Protein AF-A0A2G3AFT0-F1 (afdb_monomer)

Mean predicted aligned error: 12.54 Å

Radius of gyration: 18.21 Å; Cα contacts (8 Å, |Δi|>4): 26; chains: 1; bounding box: 36×24×47 Å

pLDDT: mean 76.26, std 13.41, range [49.97, 95.19]

Structure (mmCIF, N/CA/C/O backbone):
data_AF-A0A2G3AFT0-F1
#
_entry.id   AF-A0A2G3AFT0-F1
#
loop_
_atom_site.group_PDB
_atom_site.id
_atom_site.type_symbol
_atom_site.label_atom_id
_atom_site.label_alt_id
_atom_site.label_comp_id
_atom_site.label_asym_id
_atom_site.label_entity_id
_atom_site.label_seq_id
_atom_site.pdbx_PDB_ins_code
_atom_site.Cartn_x
_atom_site.Cartn_y
_atom_site.Cartn_z
_atom_site.occupancy
_atom_site.B_iso_or_equiv
_atom_site.auth_seq_id
_atom_site.auth_comp_id
_atom_site.auth_asym_id
_atom_site.auth_atom_id
_atom_site.pdbx_PDB_model_num
ATOM 1 N N . MET A 1 1 ? 19.699 0.799 -17.272 1.00 60.94 1 MET A N 1
ATOM 2 C CA . MET A 1 1 ? 19.152 0.003 -18.394 1.00 60.94 1 MET A CA 1
ATOM 3 C C . MET A 1 1 ? 20.145 -1.049 -18.857 1.00 60.94 1 MET A C 1
ATOM 5 O O . MET A 1 1 ? 19.872 -2.221 -18.646 1.00 60.94 1 MET A O 1
ATOM 9 N N . GLU A 1 2 ? 21.327 -0.657 -19.342 1.00 71.25 2 GLU A N 1
ATOM 10 C CA . GLU A 1 2 ? 22.388 -1.612 -19.725 1.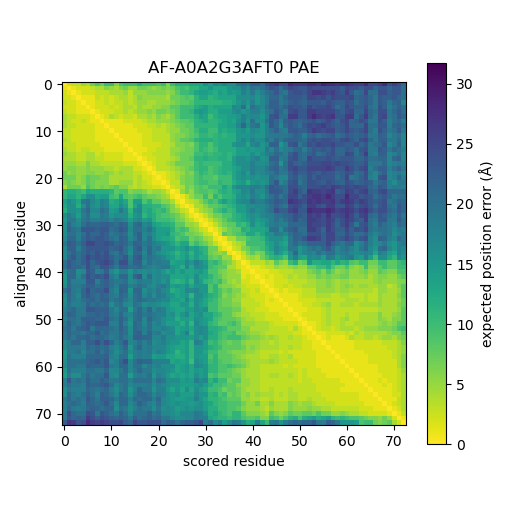00 71.25 2 GLU A CA 1
ATOM 11 C C . GLU A 1 2 ? 22.815 -2.547 -18.585 1.00 71.25 2 GLU A C 1
ATOM 13 O O . GLU A 1 2 ? 23.066 -3.725 -18.800 1.00 71.25 2 GLU A O 1
ATOM 18 N N . GLN A 1 3 ? 22.795 -2.069 -17.339 1.00 75.50 3 GLN A N 1
ATOM 19 C CA . GLN A 1 3 ? 23.133 -2.909 -16.188 1.00 75.50 3 GLN A CA 1
ATOM 20 C C . GLN A 1 3 ? 22.180 -4.097 -15.984 1.00 75.50 3 GLN A C 1
ATOM 22 O O . GLN A 1 3 ? 22.649 -5.167 -15.621 1.00 75.50 3 GLN A O 1
ATOM 27 N N . ILE A 1 4 ? 20.875 -3.956 -16.260 1.00 77.00 4 ILE A N 1
ATOM 28 C CA . ILE A 1 4 ? 19.915 -5.075 -16.154 1.00 77.00 4 ILE A CA 1
ATOM 29 C C . ILE A 1 4 ? 20.208 -6.112 -17.237 1.00 77.00 4 ILE A C 1
ATOM 31 O O . ILE A 1 4 ? 20.181 -7.305 -16.964 1.00 77.00 4 ILE A O 1
ATOM 35 N N . LYS A 1 5 ? 20.546 -5.653 -18.446 1.00 79.88 5 LYS A N 1
ATOM 36 C CA . LYS A 1 5 ? 20.933 -6.512 -19.567 1.00 79.88 5 LYS A CA 1
ATOM 37 C C . LYS A 1 5 ? 22.210 -7.301 -19.272 1.00 79.88 5 LYS A C 1
ATOM 39 O O . LYS A 1 5 ? 22.282 -8.474 -19.617 1.00 79.88 5 LYS A O 1
ATOM 44 N N . ILE A 1 6 ? 23.178 -6.673 -18.599 1.00 86.38 6 ILE A N 1
ATOM 45 C CA . ILE A 1 6 ? 24.416 -7.322 -18.146 1.00 86.38 6 ILE A CA 1
ATOM 46 C C . ILE A 1 6 ? 24.131 -8.334 -17.025 1.00 86.38 6 ILE A C 1
ATOM 48 O O . ILE A 1 6 ? 24.684 -9.428 -17.046 1.00 86.38 6 ILE A O 1
ATOM 52 N N . LEU A 1 7 ? 23.266 -7.994 -16.061 1.00 87.81 7 LEU A N 1
ATOM 53 C CA . LEU A 1 7 ? 22.958 -8.867 -14.920 1.00 87.81 7 LEU A CA 1
ATOM 54 C C . LEU A 1 7 ? 22.087 -10.071 -15.306 1.00 87.81 7 LEU A C 1
ATOM 56 O O . LEU A 1 7 ? 22.276 -11.169 -14.791 1.00 87.81 7 LEU A O 1
ATOM 60 N N . SER A 1 8 ? 21.087 -9.848 -16.159 1.00 87.62 8 SER A N 1
ATOM 61 C CA . SER A 1 8 ? 20.139 -10.866 -16.605 1.00 87.62 8 SER A CA 1
ATOM 62 C C . SER A 1 8 ? 19.536 -10.495 -17.966 1.00 87.62 8 SER A C 1
ATOM 64 O O . SER A 1 8 ? 18.561 -9.736 -18.048 1.00 87.62 8 SER A O 1
ATOM 66 N N . PRO A 1 9 ? 20.057 -11.084 -19.056 1.00 87.25 9 PRO A N 1
ATOM 67 C CA . PRO A 1 9 ? 19.511 -10.898 -20.398 1.00 87.25 9 PRO A CA 1
ATOM 68 C C . PRO A 1 9 ? 18.046 -11.342 -20.506 1.00 87.25 9 PRO A C 1
ATOM 70 O O . PRO A 1 9 ? 17.252 -10.710 -21.199 1.00 87.25 9 PRO A O 1
ATOM 73 N N . ALA A 1 10 ? 17.666 -12.396 -19.777 1.00 88.12 10 ALA A N 1
ATOM 74 C CA . ALA A 1 10 ? 16.300 -12.912 -19.761 1.00 88.12 10 ALA A CA 1
ATOM 75 C C . ALA A 1 10 ? 15.318 -11.929 -19.104 1.00 88.12 10 ALA A C 1
ATOM 77 O O . ALA A 1 10 ? 14.229 -11.703 -19.633 1.00 88.12 10 ALA A O 1
ATOM 78 N N . ALA A 1 11 ? 15.710 -11.301 -17.989 1.00 83.25 11 ALA A N 1
ATOM 79 C CA . ALA A 1 11 ? 14.895 -10.271 -17.349 1.00 83.25 11 ALA A CA 1
ATOM 80 C C . ALA A 1 11 ? 14.756 -9.039 -18.249 1.00 83.25 11 ALA A C 1
ATOM 82 O O . ALA A 1 11 ? 13.666 -8.485 -18.363 1.00 83.25 11 ALA A O 1
ATOM 83 N N . TYR A 1 12 ? 15.834 -8.655 -18.939 1.00 85.00 12 TYR A N 1
ATOM 84 C CA . TYR A 1 12 ? 15.797 -7.568 -19.912 1.00 85.00 12 TYR A CA 1
ATOM 85 C C . TYR A 1 12 ? 14.825 -7.864 -21.063 1.00 85.00 12 TYR A C 1
ATOM 87 O O . TYR A 1 12 ? 13.963 -7.042 -21.335 1.00 85.00 12 TYR A O 1
ATOM 95 N N . MET A 1 13 ? 14.883 -9.052 -21.676 1.00 88.69 13 MET A N 1
ATOM 96 C CA . MET A 1 13 ? 13.945 -9.448 -22.742 1.00 88.69 13 MET A CA 1
ATOM 97 C C . MET A 1 13 ? 12.491 -9.547 -22.271 1.00 88.69 13 MET A C 1
ATOM 99 O O . MET A 1 13 ? 11.568 -9.325 -23.051 1.00 88.69 13 MET A O 1
ATOM 103 N N . TRP A 1 14 ? 12.261 -9.936 -21.016 1.00 86.25 14 TRP A N 1
ATOM 104 C CA . TRP A 1 14 ? 10.918 -9.962 -20.445 1.00 86.25 14 TRP A CA 1
ATOM 105 C C . TRP A 1 14 ? 10.380 -8.547 -20.219 1.00 86.25 14 TRP A C 1
ATOM 107 O O . TRP A 1 14 ? 9.236 -8.273 -20.574 1.00 86.25 14 TRP A O 1
ATOM 117 N N . LEU A 1 15 ? 11.218 -7.648 -19.695 1.00 81.50 15 LEU A N 1
ATOM 118 C CA . LEU A 1 15 ? 10.881 -6.238 -19.521 1.00 81.50 15 LEU A CA 1
ATOM 119 C C . LEU A 1 15 ? 10.659 -5.534 -20.866 1.00 81.50 15 LEU A C 1
ATOM 121 O O . LEU A 1 15 ? 9.725 -4.747 -20.966 1.00 81.50 15 LEU A O 1
ATOM 125 N N . ASP A 1 16 ? 11.411 -5.899 -21.911 1.00 85.56 16 ASP A N 1
ATOM 126 C CA . ASP A 1 16 ? 11.300 -5.353 -23.278 1.00 85.56 16 ASP A CA 1
ATOM 127 C C . ASP A 1 16 ? 9.918 -5.502 -23.921 1.00 85.56 16 ASP A C 1
ATOM 129 O O . ASP A 1 16 ? 9.563 -4.789 -24.856 1.00 85.56 16 ASP A O 1
ATOM 133 N N . LYS A 1 17 ? 9.083 -6.378 -23.362 1.00 89.06 17 LYS A N 1
ATOM 134 C CA . LYS A 1 17 ? 7.686 -6.554 -23.773 1.00 89.06 17 LYS A CA 1
ATOM 135 C C . LYS A 1 17 ? 6.758 -5.447 -23.269 1.00 89.06 17 LYS A C 1
ATOM 137 O O . LYS A 1 17 ? 5.623 -5.353 -23.732 1.00 89.06 17 LYS A O 1
ATOM 142 N N . PHE A 1 18 ? 7.200 -4.642 -22.308 1.00 82.31 18 PHE A N 1
ATOM 143 C CA . PHE A 1 18 ? 6.430 -3.552 -21.720 1.00 82.31 18 PHE A CA 1
ATOM 144 C C . PHE A 1 18 ? 6.970 -2.202 -22.193 1.00 82.31 18 PHE A C 1
ATOM 146 O O . PHE A 1 18 ? 8.104 -2.083 -22.644 1.00 82.31 18 PHE A O 1
ATOM 153 N N . SER A 1 19 ? 6.168 -1.149 -22.085 1.00 76.50 19 SER A N 1
ATOM 154 C CA . SER A 1 19 ? 6.626 0.207 -22.382 1.00 76.50 19 SER A CA 1
ATOM 155 C C . SER A 1 19 ? 7.541 0.716 -21.258 1.00 76.50 19 SER A C 1
ATOM 157 O O . SER A 1 19 ? 7.302 0.413 -20.091 1.00 76.50 19 SER A O 1
ATOM 159 N N . LEU A 1 20 ? 8.612 1.451 -21.587 1.00 72.50 20 LEU A N 1
ATOM 160 C CA . LEU A 1 20 ? 9.678 1.837 -20.641 1.00 72.50 20 LEU A CA 1
ATOM 161 C C . LEU A 1 20 ? 9.158 2.567 -19.387 1.00 72.50 20 LEU A C 1
ATOM 163 O O . LEU A 1 20 ? 9.701 2.410 -18.297 1.00 72.50 20 LEU A O 1
ATOM 167 N N . ASP A 1 21 ? 8.074 3.325 -19.535 1.00 68.06 21 ASP A N 1
ATOM 168 C CA . ASP A 1 21 ? 7.330 3.992 -18.463 1.00 68.06 21 ASP A CA 1
ATOM 169 C C . ASP A 1 21 ? 6.739 3.031 -17.419 1.00 68.06 21 ASP A C 1
ATOM 171 O O . ASP A 1 21 ? 6.478 3.455 -16.300 1.00 68.06 21 ASP A O 1
ATOM 175 N N . LYS A 1 22 ? 6.572 1.750 -17.762 1.00 66.69 22 LYS A N 1
ATOM 176 C CA . LYS A 1 22 ? 6.080 0.680 -16.881 1.00 66.69 22 LYS A CA 1
ATOM 177 C C . LYS A 1 22 ? 7.193 -0.200 -16.312 1.00 66.69 22 LYS A C 1
ATOM 179 O O . LYS A 1 22 ? 6.934 -0.973 -15.395 1.00 66.69 22 LYS A O 1
ATOM 184 N N . TRP A 1 23 ? 8.420 -0.119 -16.839 1.00 70.88 23 TRP A N 1
ATOM 185 C CA . TRP A 1 23 ? 9.549 -0.936 -16.357 1.00 70.88 23 TRP A CA 1
ATOM 186 C C . TRP A 1 23 ? 10.004 -0.495 -14.977 1.00 70.88 23 TRP A C 1
ATOM 188 O O . TRP A 1 23 ? 10.454 -1.295 -14.159 1.00 70.88 23 TRP A O 1
ATOM 198 N N . THR A 1 24 ? 9.919 0.806 -14.729 1.00 62.25 24 THR A N 1
ATOM 199 C CA . THR A 1 24 ? 10.235 1.400 -13.449 1.00 62.25 24 THR A CA 1
ATOM 200 C C . THR A 1 24 ? 8.934 1.652 -12.705 1.00 62.25 24 THR A C 1
ATOM 202 O O . THR A 1 24 ? 8.244 2.634 -12.951 1.00 62.25 24 THR A O 1
ATOM 205 N N . MET A 1 25 ? 8.675 0.853 -11.665 1.00 58.38 25 MET A N 1
ATOM 206 C CA . MET A 1 25 ? 7.724 1.207 -10.592 1.00 58.38 25 MET A CA 1
ATOM 207 C C . MET A 1 25 ? 8.027 2.580 -9.942 1.00 58.38 25 MET A C 1
ATOM 209 O O . MET A 1 25 ? 7.274 3.059 -9.104 1.00 58.38 25 MET A O 1
ATOM 213 N N . TYR A 1 26 ? 9.148 3.208 -10.313 1.00 49.97 26 TYR A N 1
ATOM 214 C CA . TYR A 1 26 ? 9.564 4.548 -9.924 1.00 49.97 26 TYR A CA 1
ATOM 215 C C . TYR A 1 26 ? 8.866 5.673 -10.707 1.00 49.97 26 TYR A C 1
ATOM 217 O O . TYR A 1 26 ? 8.837 6.804 -10.226 1.00 49.97 26 TYR A O 1
ATOM 225 N N . LYS A 1 27 ? 8.288 5.401 -11.888 1.00 52.12 27 LYS A N 1
ATOM 226 C CA . LYS A 1 27 ? 7.434 6.367 -12.593 1.00 52.12 27 LYS A CA 1
ATOM 227 C C . LYS A 1 27 ? 6.005 6.265 -12.062 1.00 52.12 27 LYS A C 1
ATOM 229 O O . LYS A 1 27 ? 5.056 6.006 -12.788 1.00 52.12 27 LYS A O 1
ATOM 234 N N . ASP A 1 28 ? 5.868 6.418 -10.756 1.00 55.41 28 ASP A N 1
ATOM 235 C CA . ASP A 1 28 ? 4.568 6.688 -10.180 1.00 55.41 28 ASP A CA 1
ATOM 236 C C . ASP A 1 28 ? 4.274 8.170 -10.440 1.00 55.41 28 ASP A C 1
ATOM 238 O O . ASP A 1 28 ? 5.008 9.037 -9.962 1.00 55.41 28 ASP A O 1
ATOM 242 N N . ASP A 1 29 ? 3.190 8.472 -11.152 1.00 56.50 29 ASP A N 1
ATOM 243 C CA . ASP A 1 29 ? 2.635 9.822 -11.327 1.00 56.50 29 ASP A CA 1
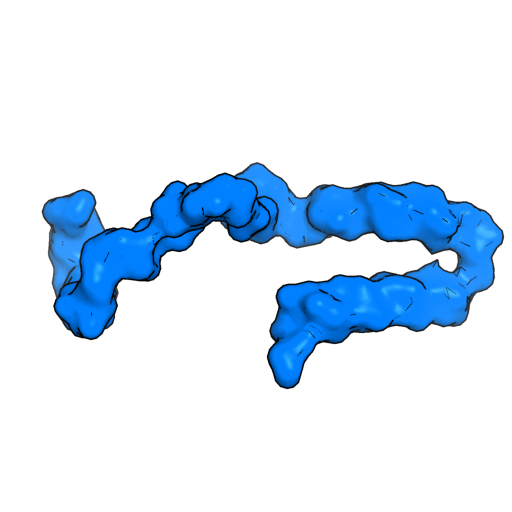ATOM 244 C C . ASP A 1 29 ? 2.116 10.401 -9.984 1.00 56.50 29 ASP A C 1
ATOM 246 O O . ASP A 1 29 ? 0.940 10.714 -9.815 1.00 56.50 29 ASP A O 1
ATOM 250 N N . GLY A 1 30 ? 2.973 10.475 -8.963 1.00 57.22 30 GLY A N 1
ATOM 251 C CA . GLY A 1 30 ? 2.636 10.885 -7.599 1.00 57.22 30 GLY A CA 1
ATOM 252 C C . GLY A 1 30 ? 2.082 9.775 -6.700 1.00 57.22 30 GLY A C 1
ATOM 253 O O . GLY A 1 30 ? 1.818 10.023 -5.522 1.00 57.22 30 GLY A O 1
ATOM 254 N N . ARG A 1 31 ? 1.933 8.544 -7.196 1.00 55.62 31 ARG A N 1
ATOM 255 C CA . ARG A 1 31 ? 1.748 7.379 -6.323 1.00 55.62 31 ARG A CA 1
ATOM 256 C C . ARG A 1 31 ? 3.094 7.056 -5.647 1.00 55.62 31 ARG A C 1
ATOM 258 O O . ARG A 1 31 ? 4.155 7.538 -6.025 1.00 55.62 31 ARG A O 1
ATOM 265 N N . ARG A 1 32 ? 3.073 6.372 -4.517 1.00 56.97 32 ARG A N 1
ATOM 266 C CA . ARG A 1 32 ? 4.300 5.840 -3.923 1.00 56.97 32 ARG A CA 1
ATOM 267 C C . ARG A 1 32 ? 3.975 4.406 -3.598 1.00 56.97 32 ARG A C 1
ATOM 269 O O . ARG A 1 32 ? 3.194 4.169 -2.674 1.00 56.97 32 ARG A O 1
ATOM 276 N N . TRP A 1 33 ? 4.581 3.460 -4.305 1.00 55.84 33 TRP A N 1
ATOM 277 C CA . TRP A 1 33 ? 4.661 2.066 -3.867 1.00 55.84 33 TRP A CA 1
ATOM 278 C C . TRP A 1 33 ? 5.510 1.995 -2.594 1.00 55.84 33 TRP A C 1
ATOM 280 O O . TRP A 1 33 ? 6.682 1.621 -2.602 1.00 55.84 33 TRP A O 1
ATOM 290 N N . GLY A 1 34 ? 4.911 2.415 -1.476 1.00 52.97 34 GLY A N 1
ATOM 291 C CA . GLY A 1 34 ? 5.566 2.553 -0.180 1.00 52.97 34 GLY A CA 1
ATOM 292 C C . GLY A 1 34 ? 6.247 1.269 0.275 1.00 52.97 34 GLY A C 1
ATOM 293 O O . GLY A 1 34 ? 7.239 1.363 0.975 1.00 52.97 34 GLY A O 1
ATOM 294 N N . ALA A 1 35 ? 5.803 0.102 -0.199 1.00 54.31 35 ALA A N 1
ATOM 295 C CA . ALA A 1 35 ? 6.405 -1.195 0.098 1.00 54.31 35 ALA A CA 1
ATOM 296 C C . ALA A 1 35 ? 7.876 -1.335 -0.346 1.00 54.31 35 ALA A C 1
ATOM 298 O O . ALA A 1 35 ? 8.596 -2.148 0.227 1.00 54.31 35 ALA A O 1
ATOM 299 N N . MET A 1 36 ? 8.333 -0.563 -1.343 1.00 55.53 36 MET A N 1
ATOM 300 C CA . MET A 1 36 ? 9.703 -0.669 -1.865 1.00 55.53 36 MET A CA 1
ATOM 301 C C . MET A 1 36 ? 10.716 0.193 -1.089 1.00 55.53 36 MET A C 1
ATOM 303 O O . MET A 1 36 ? 11.904 -0.111 -1.087 1.00 55.53 36 MET A O 1
ATOM 307 N N . THR A 1 37 ? 10.262 1.255 -0.416 1.00 50.12 37 THR A N 1
ATOM 308 C CA . THR A 1 37 ? 11.120 2.193 0.345 1.00 50.12 37 THR A CA 1
ATOM 309 C C . THR A 1 37 ? 10.814 2.234 1.840 1.00 50.12 37 THR A C 1
ATOM 311 O O . THR A 1 37 ? 11.626 2.711 2.625 1.00 50.12 37 THR A O 1
ATOM 314 N N . THR A 1 38 ? 9.654 1.725 2.242 1.00 54.78 38 THR A N 1
ATOM 315 C CA . THR A 1 38 ? 9.120 1.756 3.602 1.00 54.78 38 THR A CA 1
ATOM 316 C C . THR A 1 38 ? 8.666 0.331 3.899 1.00 54.78 38 THR A C 1
ATOM 318 O O . THR A 1 38 ? 7.833 -0.223 3.181 1.00 54.78 38 THR A O 1
ATOM 321 N N . ASN A 1 39 ? 9.256 -0.307 4.911 1.00 70.44 39 ASN A N 1
ATOM 322 C CA . ASN A 1 39 ? 8.915 -1.681 5.283 1.00 70.44 39 ASN A CA 1
ATOM 323 C C . ASN A 1 39 ? 7.383 -1.815 5.361 1.00 70.44 39 ASN A C 1
ATOM 325 O O . ASN A 1 39 ? 6.716 -0.930 5.896 1.00 70.44 39 ASN A O 1
ATOM 329 N N . VAL A 1 40 ? 6.810 -2.898 4.826 1.00 69.50 40 VAL A N 1
ATOM 330 C CA . VAL A 1 40 ? 5.354 -3.124 4.803 1.00 69.50 40 VAL A CA 1
ATOM 331 C C . VAL A 1 40 ? 4.730 -2.850 6.176 1.00 69.50 40 VAL A C 1
ATOM 333 O O . VAL A 1 40 ? 3.696 -2.191 6.252 1.00 69.50 40 VAL A O 1
ATOM 336 N N . SER A 1 41 ? 5.407 -3.225 7.265 1.00 71.94 41 SER A N 1
ATOM 337 C CA . SER A 1 41 ? 4.974 -2.945 8.643 1.00 71.94 41 SER A CA 1
ATOM 338 C C . SER A 1 41 ? 4.801 -1.451 8.975 1.00 71.94 41 SER A C 1
ATOM 340 O O . SER A 1 41 ? 3.886 -1.079 9.713 1.00 71.94 41 SER A O 1
ATOM 342 N N . GLU A 1 42 ? 5.612 -0.563 8.405 1.00 77.44 42 GLU A N 1
ATOM 343 C CA . GLU A 1 42 ? 5.514 0.882 8.618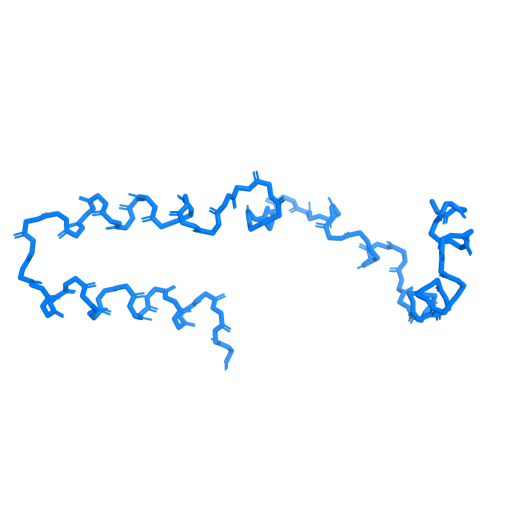 1.00 77.44 42 GLU A CA 1
ATOM 344 C C . GLU A 1 42 ? 4.287 1.492 7.938 1.00 77.44 42 GLU A C 1
ATOM 346 O O . GLU A 1 42 ? 3.678 2.410 8.496 1.00 77.44 42 GLU A O 1
ATOM 351 N N . SER A 1 43 ? 3.844 0.929 6.809 1.00 75.19 43 SER A N 1
ATOM 352 C CA . SER A 1 43 ? 2.584 1.330 6.165 1.00 75.19 43 SER A CA 1
ATOM 353 C C . SER A 1 43 ? 1.354 1.072 7.056 1.00 75.19 43 SER A C 1
ATOM 355 O O . SER A 1 43 ? 0.341 1.766 6.941 1.00 75.19 43 SER A O 1
ATOM 357 N N . TYR A 1 44 ? 1.473 0.151 8.022 1.00 77.06 44 TYR A N 1
ATOM 358 C CA . TYR A 1 44 ? 0.440 -0.180 9.008 1.00 77.06 44 TYR A CA 1
ATOM 359 C C . TYR A 1 44 ? 0.563 0.587 10.326 1.00 77.06 44 TYR A C 1
ATOM 361 O O . TYR A 1 44 ? -0.355 0.544 11.144 1.00 77.06 44 TYR A O 1
ATOM 369 N N . LYS A 1 45 ? 1.639 1.350 10.550 1.00 83.00 45 LYS A N 1
ATOM 370 C CA . LYS A 1 45 ? 1.901 2.041 11.827 1.00 83.00 45 LYS A CA 1
ATOM 371 C C . LYS A 1 45 ? 0.757 2.970 12.252 1.00 83.00 45 LYS A C 1
ATOM 373 O O . LYS A 1 45 ? 0.449 3.065 13.439 1.00 83.00 45 LYS A O 1
ATOM 378 N N . GLY A 1 46 ? 0.102 3.636 11.299 1.00 86.25 46 GLY A N 1
ATOM 379 C CA . GLY A 1 46 ? -1.074 4.474 11.560 1.00 86.25 46 GLY A CA 1
ATOM 380 C C . GLY A 1 46 ? -2.314 3.674 11.976 1.00 86.25 46 GLY A C 1
ATOM 381 O O . GLY A 1 46 ? -3.021 4.079 12.898 1.00 86.25 46 GLY A O 1
ATOM 382 N N . LEU A 1 47 ? -2.550 2.522 11.343 1.00 85.44 47 LEU A N 1
ATOM 383 C CA . LEU A 1 47 ? -3.644 1.607 11.681 1.00 85.44 47 LEU A CA 1
ATOM 384 C C . LEU A 1 47 ? -3.419 0.968 13.056 1.00 85.44 47 LEU A C 1
ATOM 386 O O . LEU A 1 47 ? -4.302 1.012 13.907 1.00 85.44 47 LEU A O 1
ATOM 390 N N . LEU A 1 48 ? -2.205 0.478 13.312 1.00 83.62 48 LEU A N 1
ATOM 391 C CA . LEU A 1 48 ? -1.821 -0.116 14.591 1.00 83.62 48 LEU A CA 1
ATOM 392 C C . LEU A 1 48 ? -1.923 0.888 15.743 1.00 83.62 48 LEU A C 1
ATOM 394 O O . LEU A 1 48 ? -2.348 0.520 16.831 1.00 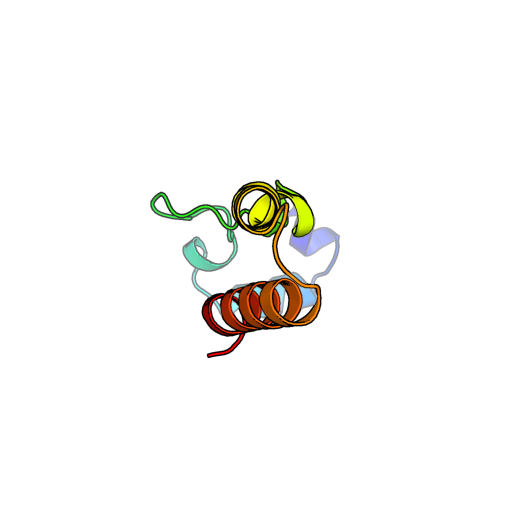83.62 48 LEU A O 1
ATOM 398 N N . LYS A 1 49 ? -1.601 2.170 15.516 1.00 89.38 49 LYS A N 1
ATOM 399 C CA . LYS A 1 49 ? -1.836 3.228 16.514 1.00 89.38 49 LYS A CA 1
ATOM 400 C C . LYS A 1 49 ? -3.318 3.377 16.872 1.00 89.38 49 LYS A C 1
ATOM 402 O O . LYS A 1 49 ? -3.608 3.568 18.046 1.00 89.38 49 LYS A O 1
ATOM 407 N N . LYS A 1 50 ? -4.230 3.277 15.897 1.00 86.19 50 LYS A N 1
ATOM 408 C CA . LYS A 1 50 ? -5.688 3.337 16.125 1.00 86.19 50 LYS A CA 1
ATOM 409 C C . LYS A 1 50 ? -6.239 2.069 16.780 1.00 86.19 50 LYS A C 1
ATOM 411 O O . LYS A 1 50 ? -7.235 2.140 17.483 1.00 86.19 50 LYS A O 1
ATOM 416 N N . ALA A 1 51 ? -5.590 0.931 16.551 1.00 87.00 51 ALA A N 1
ATOM 417 C CA . ALA A 1 51 ? -5.974 -0.349 17.132 1.00 87.00 51 ALA A CA 1
ATOM 418 C C . ALA A 1 51 ? -5.558 -0.499 18.611 1.00 87.00 51 ALA A C 1
ATOM 420 O O . ALA A 1 51 ? -6.041 -1.398 19.298 1.00 87.00 51 ALA A O 1
ATOM 421 N N . ARG A 1 52 ? -4.677 0.373 19.127 1.00 87.19 52 ARG A N 1
ATOM 422 C CA . ARG A 1 52 ? -4.234 0.336 20.530 1.00 87.19 52 ARG A CA 1
ATOM 423 C C . ARG A 1 52 ? -5.418 0.493 21.482 1.00 87.19 52 ARG A C 1
ATOM 425 O O . ARG A 1 52 ? -6.173 1.452 21.381 1.00 87.19 52 ARG A O 1
ATOM 432 N N . GLY A 1 53 ? -5.522 -0.427 22.438 1.00 89.62 53 GLY A N 1
ATOM 433 C CA . GLY A 1 53 ? -6.587 -0.434 23.443 1.00 89.62 53 GLY A CA 1
ATOM 434 C C . GLY A 1 53 ? -7.863 -1.156 23.007 1.00 89.62 53 GLY A C 1
ATOM 435 O O . GLY A 1 53 ? -8.799 -1.236 23.797 1.00 89.62 53 GLY A O 1
ATOM 436 N N . LEU A 1 54 ? -7.911 -1.710 21.789 1.00 91.25 54 LEU A N 1
ATOM 437 C CA . LEU A 1 54 ? -9.018 -2.559 21.359 1.00 91.25 54 LEU A CA 1
ATOM 438 C C . LEU A 1 54 ? -8.829 -4.015 21.820 1.00 91.25 54 LEU A C 1
ATOM 440 O O . LEU A 1 54 ? -7.694 -4.477 21.967 1.00 91.25 54 LEU A O 1
ATOM 444 N N . PRO A 1 55 ? -9.925 -4.779 21.984 1.00 95.19 55 PRO A N 1
ATOM 445 C CA . PRO A 1 55 ? -9.852 -6.225 22.160 1.00 95.19 55 PRO A CA 1
ATOM 446 C C . PRO A 1 55 ? -9.105 -6.898 21.002 1.00 95.19 55 PRO A C 1
ATOM 448 O O . PRO A 1 55 ? -9.218 -6.467 19.852 1.00 95.19 55 PRO A O 1
ATOM 451 N N . VAL A 1 56 ? -8.401 -8.000 21.283 1.00 90.06 56 VAL A N 1
ATOM 452 C CA . VAL A 1 56 ? -7.583 -8.733 20.293 1.00 90.06 56 VAL A CA 1
ATOM 453 C C . VAL A 1 56 ? -8.371 -9.061 19.022 1.00 90.06 56 VAL A C 1
ATOM 455 O O . VAL A 1 56 ? -7.899 -8.802 17.919 1.00 90.06 56 VAL A O 1
ATOM 458 N N . THR A 1 57 ? -9.617 -9.516 19.163 1.00 94.75 57 THR A N 1
ATOM 459 C CA . THR A 1 57 ? -10.500 -9.836 18.031 1.00 94.75 57 THR A CA 1
ATOM 460 C C . THR A 1 57 ? -10.812 -8.624 17.145 1.00 94.75 57 THR A C 1
ATOM 462 O O . THR A 1 57 ? -10.957 -8.759 15.932 1.00 94.75 57 THR A O 1
ATOM 465 N N . ALA A 1 58 ? -10.930 -7.428 17.727 1.00 91.25 58 ALA A N 1
ATOM 466 C CA . ALA A 1 58 ? -11.191 -6.207 16.969 1.00 91.25 58 ALA A CA 1
ATOM 467 C C . ALA A 1 58 ? -9.937 -5.739 16.213 1.00 91.25 58 ALA A C 1
ATOM 469 O O . ALA A 1 58 ? -10.040 -5.333 15.055 1.00 91.25 58 ALA A O 1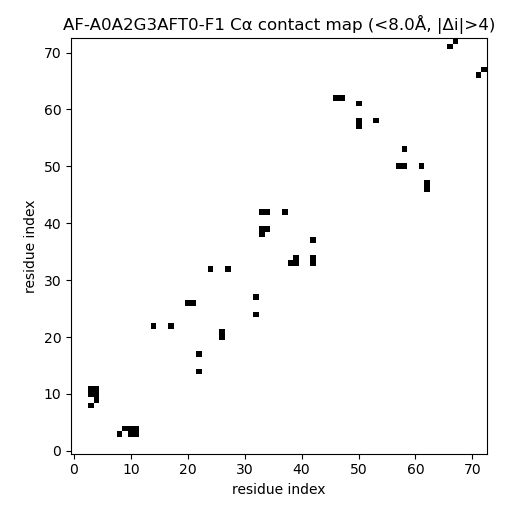
ATOM 470 N N . MET A 1 59 ? -8.756 -5.857 16.832 1.00 90.38 59 MET A N 1
ATOM 471 C CA . MET A 1 59 ? -7.479 -5.559 16.173 1.00 90.38 59 MET A CA 1
ATOM 472 C C . MET A 1 59 ? -7.232 -6.472 14.967 1.00 90.38 59 MET A C 1
ATOM 474 O O . MET A 1 59 ? -6.820 -5.993 13.907 1.00 90.38 59 MET A O 1
ATOM 478 N N . ASP A 1 60 ? -7.525 -7.764 15.115 1.00 88.75 60 ASP A N 1
ATOM 479 C CA . ASP A 1 60 ? -7.356 -8.762 14.057 1.00 88.75 60 ASP A CA 1
ATOM 480 C C . ASP A 1 60 ? -8.254 -8.454 12.850 1.00 88.75 60 ASP A C 1
ATOM 482 O O . ASP A 1 60 ? -7.774 -8.278 11.730 1.00 88.75 60 ASP A O 1
ATOM 486 N N . ARG A 1 61 ? -9.550 -8.209 13.091 1.00 91.56 61 ARG A N 1
ATOM 487 C CA . ARG A 1 61 ? -10.505 -7.809 12.041 1.00 91.56 61 ARG A CA 1
ATOM 488 C C . ARG A 1 61 ? -10.090 -6.533 11.309 1.00 91.56 61 ARG A C 1
ATOM 490 O O . ARG A 1 61 ? -10.195 -6.471 10.085 1.00 91.56 61 ARG A O 1
ATOM 497 N N . MET A 1 62 ? -9.626 -5.513 12.035 1.00 89.00 62 MET A N 1
ATOM 498 C CA . MET A 1 62 ? -9.173 -4.256 11.427 1.00 89.00 62 MET A CA 1
ATOM 499 C C . MET A 1 62 ? -7.934 -4.451 10.551 1.00 89.00 62 MET A C 1
ATOM 501 O O . MET A 1 62 ? -7.854 -3.874 9.467 1.00 89.00 62 MET A O 1
ATOM 505 N N . THR A 1 63 ? -6.977 -5.258 11.010 1.00 86.00 63 THR A N 1
ATOM 506 C CA . THR A 1 63 ? -5.733 -5.523 10.275 1.00 86.00 63 THR A CA 1
ATOM 507 C C . THR A 1 63 ? -6.004 -6.378 9.042 1.00 86.00 63 THR A C 1
ATOM 509 O O . THR A 1 63 ? -5.552 -6.029 7.954 1.00 86.00 63 THR A O 1
ATOM 512 N N . PHE A 1 64 ? -6.815 -7.429 9.183 1.00 87.75 64 PHE A N 1
ATOM 513 C CA . PHE A 1 64 ? -7.220 -8.294 8.078 1.00 87.75 64 PHE A CA 1
ATOM 514 C C . PHE A 1 64 ? -7.959 -7.517 6.985 1.00 87.75 64 PHE A C 1
ATOM 516 O O . PHE A 1 64 ? -7.599 -7.606 5.814 1.00 87.75 64 PHE A O 1
ATOM 523 N N . LYS A 1 65 ? -8.931 -6.675 7.361 1.00 87.88 65 LYS A N 1
ATOM 524 C CA . LYS A 1 65 ? -9.641 -5.822 6.400 1.00 87.88 65 LYS A CA 1
A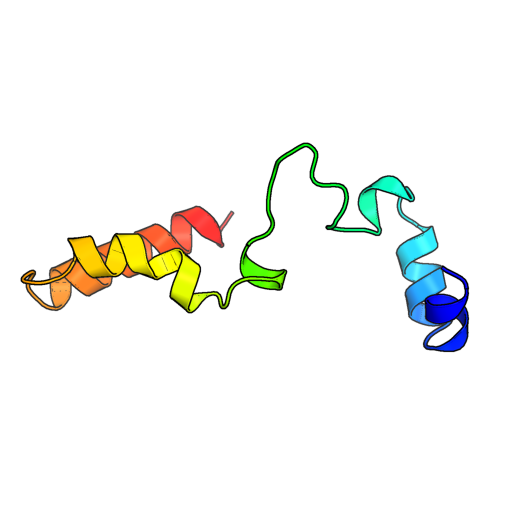TOM 525 C C . LYS A 1 65 ? -8.690 -4.886 5.650 1.00 87.88 65 LYS A C 1
ATOM 527 O O . LYS A 1 65 ? -8.777 -4.770 4.435 1.00 87.88 65 LYS A O 1
ATOM 532 N N . ALA A 1 66 ? -7.757 -4.249 6.356 1.00 84.50 66 ALA A N 1
ATOM 533 C CA . ALA A 1 66 ? -6.791 -3.344 5.737 1.00 84.50 66 ALA A CA 1
ATOM 534 C C . ALA A 1 66 ? -5.757 -4.054 4.846 1.00 84.50 66 ALA A C 1
ATOM 536 O O . ALA A 1 66 ? -5.169 -3.411 3.979 1.00 84.50 66 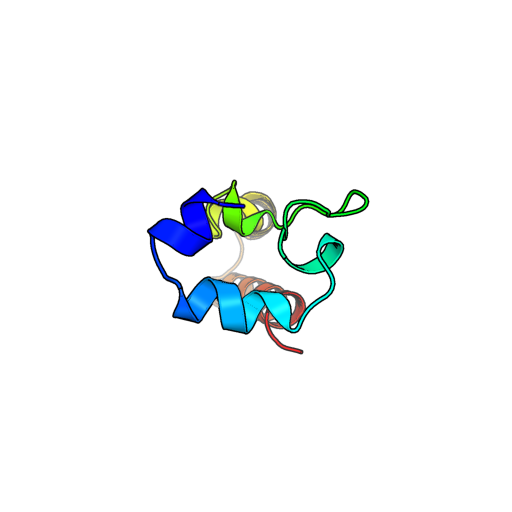ALA A O 1
ATOM 537 N N . LEU A 1 67 ? -5.491 -5.342 5.081 1.00 82.81 67 LEU A N 1
ATOM 538 C CA . LEU A 1 67 ? -4.682 -6.184 4.198 1.00 82.81 67 LEU A CA 1
ATOM 539 C C . LEU A 1 67 ? -5.461 -6.547 2.933 1.00 82.81 67 LEU A C 1
ATOM 541 O O . LEU A 1 67 ? -4.940 -6.343 1.840 1.00 82.81 67 LEU A O 1
ATOM 545 N N . ALA A 1 68 ? -6.706 -7.007 3.082 1.00 86.38 68 ALA A N 1
ATOM 546 C CA . ALA A 1 68 ? -7.579 -7.336 1.959 1.00 86.38 68 ALA A CA 1
A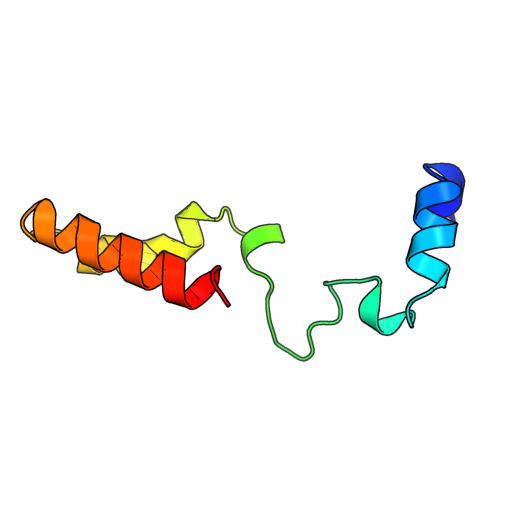TOM 547 C C . ALA A 1 68 ? -7.769 -6.127 1.030 1.00 86.38 68 ALA A C 1
ATOM 549 O O . ALA A 1 68 ? -7.435 -6.213 -0.141 1.00 86.38 68 ALA A O 1
ATOM 550 N N . ASP A 1 69 ? -8.144 -4.965 1.578 1.00 81.69 69 ASP A N 1
ATOM 551 C CA . ASP A 1 69 ? -8.371 -3.736 0.802 1.00 81.69 69 ASP A CA 1
ATOM 552 C C . ASP A 1 69 ? -7.102 -3.229 0.060 1.00 81.69 69 ASP A C 1
ATOM 554 O O . ASP A 1 69 ? -7.205 -2.377 -0.821 1.00 81.69 69 ASP A O 1
ATOM 558 N N . ARG A 1 70 ? -5.891 -3.681 0.434 1.00 73.75 70 ARG A N 1
ATOM 559 C CA . ARG A 1 70 ? -4.612 -3.217 -0.152 1.00 73.75 70 ARG A CA 1
ATOM 560 C C . ARG A 1 70 ? -3.944 -4.209 -1.09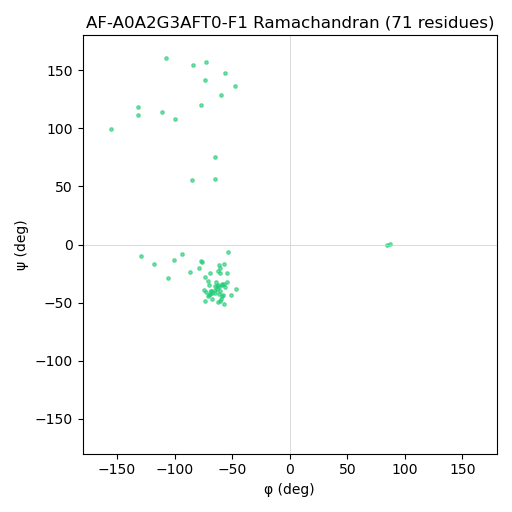5 1.00 73.75 70 ARG A C 1
ATOM 562 O O . ARG A 1 70 ? -3.168 -3.773 -1.941 1.00 73.75 70 ARG A O 1
ATOM 569 N N . PHE A 1 71 ? -4.157 -5.504 -0.892 1.00 71.81 71 PHE A N 1
ATOM 570 C CA . PHE A 1 71 ? -3.390 -6.560 -1.558 1.00 71.81 71 PHE A CA 1
ATOM 571 C C . PHE A 1 71 ? -4.250 -7.624 -2.232 1.00 71.81 71 PHE A C 1
ATOM 573 O O . PHE A 1 71 ? -3.704 -8.459 -2.948 1.00 71.81 71 PHE A O 1
ATOM 580 N N . VAL A 1 72 ? -5.559 -7.621 -1.996 1.00 66.00 72 VAL A N 1
ATOM 581 C CA . VAL A 1 72 ? -6.489 -8.546 -2.636 1.00 66.00 72 VAL A CA 1
ATOM 582 C C . VAL A 1 72 ? -7.348 -7.725 -3.597 1.00 66.00 72 VAL A C 1
ATOM 584 O O . VAL A 1 72 ? -8.071 -6.835 -3.156 1.00 66.00 72 VAL A O 1
ATOM 587 N N . GLU A 1 73 ? -7.197 -7.987 -4.900 1.00 50.81 73 GLU A N 1
ATOM 588 C CA . GLU A 1 73 ? -8.130 -7.543 -5.953 1.00 50.81 73 GLU A CA 1
ATOM 589 C C . GLU A 1 73 ? -9.406 -8.391 -5.943 1.00 50.81 73 GLU A C 1
ATOM 591 O O . GLU A 1 73 ? -9.289 -9.636 -5.834 1.00 50.81 73 GLU A O 1
#

Sequence (73 aa):
MEQIKILSPAAYMWLDKFSLDKWTMYKDDGRRWGAMTTNVSESYKGLLKKARGLPVTAMDRMTFKALADRFVE

Foldseek 3Di:
DVVCCVVDVPVVVVLVVDDPCPSDPVNDPPDDPCVVVPPPVRVCPVVVVVCPPPDPVVSVVSVVVVCCVPPPD

Solvent-accessible surface area (backbone atoms only — not comparable to full-atom values): 4579 Å² total; per-residue (Å²): 111,70,63,49,41,72,75,34,54,66,60,39,61,60,48,66,76,49,60,74,72,68,70,40,81,78,65,41,94,80,59,73,72,48,66,81,83,39,57,64,70,61,78,40,49,68,56,54,61,70,40,61,92,53,58,71,71,56,39,49,54,54,51,52,51,59,45,41,78,72,76,56,133

Secondary structure (DSSP, 8-state):
-HHHHHH-HHHHHHHTTS-HHHH-TT--SS---GGGTS-HHHHTHHHHHHHTTS-HHHHHHHHHHHHHHHH--

Organism: Capsicum annuum (NCBI:txid4072)